Protein AF-A0A525CRT1-F1 (afdb_monomer)

Secondary structure (DSSP, 8-state):
-------GGGS----EE-TTT-----HHHHH-TT--EE--TTPPPEES-GGG-----HHHHT-TT--EEBTTB-GGGS----S-PPPHHHHHHHHHH--------S-PPPHHHHHHHHHHHHTS--TTS-----------HHHHHHHHHHHHHHHHHHHH--

Mean predicted aligned error: 7.38 Å

Nearest PDB structures (foldseek):
  8a8o-assembly1_C  TM=8.201E-01  e=1.289E-02  Methanothermococcus thermolithotrophicus DSM 2095
  1hfe-assembly1_L  TM=8.189E-01  e=4.684E-02  Nitratidesulfovibrio vulgaris str. Hildenborough
  8bj8-assembly1_A  TM=8.089E-01  e=4.996E-02  Desulfovibrio desulfuricans
  6cfw-assembly1_N  TM=5.078E-01  e=4.684E-02  Pyrococcus furiosus COM1

Structure (mmCIF, N/CA/C/O backbone):
data_AF-A0A525CRT1-F1
#
_entry.id   AF-A0A525CRT1-F1
#
loop_
_atom_site.group_PDB
_atom_site.id
_atom_site.type_symbol
_atom_site.label_atom_id
_atom_site.label_alt_id
_atom_site.label_comp_id
_atom_site.label_asym_id
_atom_site.label_entity_id
_atom_site.label_seq_id
_atom_site.pdbx_PDB_ins_code
_atom_site.Cartn_x
_atom_site.Cartn_y
_atom_site.Cartn_z
_atom_site.occupancy
_atom_site.B_iso_or_equiv
_atom_site.auth_seq_id
_atom_site.auth_comp_id
_a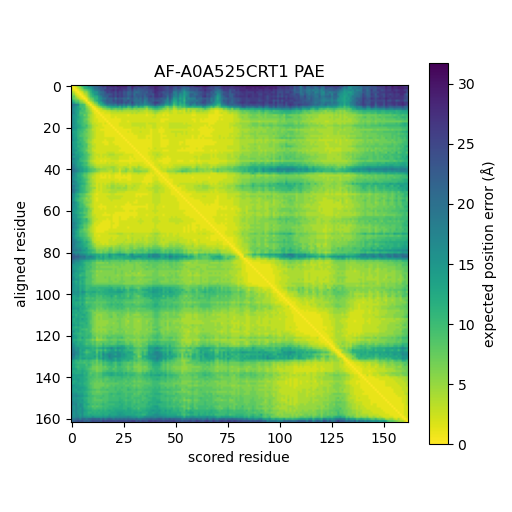tom_site.auth_asym_id
_atom_site.auth_atom_id
_atom_site.pdbx_PDB_model_num
ATOM 1 N N . MET A 1 1 ? -21.789 -4.620 6.097 1.00 31.94 1 MET A N 1
ATOM 2 C CA . MET A 1 1 ? -21.829 -5.289 4.778 1.00 31.94 1 MET A CA 1
ATOM 3 C C . MET A 1 1 ? -20.713 -6.314 4.751 1.00 31.94 1 MET A C 1
ATOM 5 O O . MET A 1 1 ? -19.582 -5.945 5.034 1.00 31.94 1 MET A O 1
ATOM 9 N N . SER A 1 2 ? -21.026 -7.584 4.501 1.00 24.88 2 SER A N 1
ATOM 10 C CA . SER A 1 2 ? -20.022 -8.642 4.350 1.00 24.88 2 SER A CA 1
ATOM 11 C C . SER A 1 2 ? -19.444 -8.526 2.945 1.00 24.88 2 SER A C 1
ATOM 13 O O . SER A 1 2 ? -20.141 -8.808 1.974 1.00 24.88 2 SER A O 1
ATOM 15 N N . VAL A 1 3 ? -18.213 -8.044 2.822 1.00 34.41 3 VAL A N 1
ATOM 16 C CA . VAL A 1 3 ? -17.480 -8.139 1.559 1.00 34.41 3 VAL A CA 1
ATOM 17 C C . VAL A 1 3 ? -16.819 -9.511 1.566 1.00 34.41 3 VAL A C 1
ATOM 19 O O . VAL A 1 3 ? -15.930 -9.766 2.376 1.00 34.41 3 VAL A O 1
ATOM 22 N N . GLU A 1 4 ? -17.305 -10.425 0.729 1.00 30.55 4 GLU A N 1
ATOM 23 C CA . GLU A 1 4 ? -16.620 -11.694 0.489 1.00 30.55 4 GLU A CA 1
ATOM 24 C C . GLU A 1 4 ? -15.308 -11.392 -0.240 1.00 30.55 4 GLU A C 1
ATOM 26 O O . GLU A 1 4 ? -15.308 -10.952 -1.389 1.00 30.55 4 GLU A O 1
ATOM 31 N N . VAL A 1 5 ? -14.183 -11.577 0.452 1.00 41.88 5 VAL A N 1
ATOM 32 C CA . VAL A 1 5 ? -12.851 -11.411 -0.134 1.00 41.88 5 VAL A CA 1
ATOM 33 C C . VAL A 1 5 ? -12.439 -12.761 -0.727 1.00 41.88 5 VAL A C 1
ATOM 35 O O . VAL A 1 5 ? -12.254 -13.716 0.035 1.00 41.88 5 VAL A O 1
ATOM 38 N N . PRO A 1 6 ? -12.315 -12.891 -2.060 1.00 37.34 6 PRO A N 1
ATOM 39 C CA . PRO A 1 6 ? -11.882 -14.140 -2.672 1.00 37.34 6 PRO A CA 1
ATOM 40 C C . PRO A 1 6 ? -10.469 -14.511 -2.190 1.00 37.34 6 PRO A C 1
ATOM 42 O O . PRO A 1 6 ? -9.658 -13.621 -1.913 1.00 37.34 6 PRO A O 1
ATOM 45 N N . PRO A 1 7 ? -10.139 -15.812 -2.085 1.00 44.59 7 PRO A N 1
ATOM 46 C CA . PRO A 1 7 ? -8.821 -16.244 -1.648 1.00 44.59 7 PRO A CA 1
ATOM 47 C C . PRO A 1 7 ? -7.750 -15.666 -2.579 1.00 44.59 7 PRO A C 1
ATOM 49 O O . PRO A 1 7 ? -7.693 -15.965 -3.772 1.00 44.59 7 PRO A O 1
ATOM 52 N N . ILE A 1 8 ? -6.882 -14.835 -1.997 1.00 52.53 8 ILE A N 1
ATOM 53 C CA . ILE A 1 8 ? -5.776 -14.111 -2.647 1.00 52.53 8 ILE A CA 1
ATOM 54 C C . ILE A 1 8 ? -4.878 -15.065 -3.472 1.00 52.53 8 ILE A C 1
ATOM 56 O O . ILE A 1 8 ? -4.235 -14.631 -4.423 1.00 52.53 8 ILE A O 1
ATOM 60 N N . SER A 1 9 ? -4.876 -16.368 -3.168 1.00 52.28 9 SER A N 1
ATOM 61 C CA . SER A 1 9 ? -3.984 -17.385 -3.735 1.00 52.28 9 SER A CA 1
ATOM 62 C C . SER A 1 9 ? -4.333 -17.936 -5.127 1.00 52.28 9 SER A C 1
ATOM 64 O O . SER A 1 9 ? -3.592 -18.792 -5.597 1.00 52.28 9 SER A O 1
ATOM 66 N N . GLN A 1 10 ? -5.411 -17.504 -5.799 1.00 55.19 10 GLN A N 1
ATOM 67 C CA . GLN A 1 10 ? -5.817 -18.102 -7.095 1.00 55.19 10 GLN A CA 1
ATOM 68 C C . GLN A 1 10 ? -5.935 -17.129 -8.280 1.00 55.19 10 GLN A C 1
ATOM 70 O O . GLN A 1 10 ? -6.194 -17.564 -9.399 1.00 55.19 10 GLN A O 1
ATOM 75 N N . ALA A 1 11 ? -5.752 -15.823 -8.076 1.00 68.62 11 ALA A N 1
ATOM 76 C CA . ALA A 1 11 ? -5.855 -14.855 -9.170 1.00 68.62 11 ALA A CA 1
ATOM 77 C C . ALA A 1 11 ? -4.493 -14.605 -9.841 1.00 68.62 11 ALA A C 1
ATOM 79 O O . ALA A 1 11 ? -3.490 -14.398 -9.151 1.00 68.62 11 ALA A O 1
ATOM 80 N N . ALA A 1 12 ? -4.484 -14.568 -11.178 1.00 83.50 12 ALA A N 1
ATOM 81 C CA . ALA A 1 12 ? -3.305 -14.258 -11.987 1.00 83.50 12 ALA A CA 1
ATOM 82 C C . ALA A 1 12 ? -2.639 -12.941 -11.547 1.00 83.50 12 ALA A C 1
ATOM 84 O O . ALA A 1 12 ? -3.319 -11.974 -11.183 1.00 83.50 12 ALA A O 1
ATOM 85 N N . VAL A 1 13 ? -1.304 -12.893 -11.616 1.00 89.62 13 VAL A N 1
ATOM 86 C CA . VAL A 1 13 ? -0.497 -11.751 -11.141 1.00 89.62 13 VAL A CA 1
ATOM 87 C C . VAL A 1 13 ? -0.662 -10.504 -12.025 1.00 89.62 13 VAL A C 1
ATOM 89 O O . VAL A 1 13 ? -0.340 -9.405 -11.582 1.00 89.62 13 VAL A O 1
ATOM 92 N N . GLN A 1 14 ? -1.221 -10.637 -13.236 1.00 92.88 14 GLN A N 1
ATOM 93 C CA . GLN A 1 14 ? -1.508 -9.519 -14.156 1.00 92.88 14 GLN A CA 1
ATOM 94 C C . GLN A 1 14 ? -0.276 -8.636 -14.409 1.00 92.88 14 GLN A C 1
ATOM 96 O O . GLN A 1 14 ? -0.340 -7.415 -14.307 1.00 92.88 14 GLN A O 1
ATOM 101 N N . PHE A 1 15 ? 0.865 -9.268 -14.682 1.00 95.88 15 PHE A N 1
ATOM 102 C CA . PHE A 1 15 ? 2.122 -8.582 -14.964 1.00 95.88 15 PHE A CA 1
ATOM 103 C C . PHE A 1 15 ? 2.191 -8.171 -16.437 1.00 95.88 15 PHE A C 1
ATOM 105 O O . PHE A 1 15 ? 2.134 -9.027 -17.321 1.00 95.88 15 PHE A O 1
ATOM 112 N N . SER A 1 16 ? 2.352 -6.878 -16.707 1.00 96.56 16 SER A N 1
ATOM 113 C CA . SER A 1 16 ? 2.504 -6.351 -18.066 1.00 96.56 16 SER A CA 1
ATOM 114 C C . SER A 1 16 ? 3.496 -5.197 -18.119 1.00 96.56 16 SER A C 1
ATOM 116 O O . SER A 1 16 ? 3.594 -4.411 -17.180 1.00 96.56 16 SER A O 1
ATOM 118 N N . VAL A 1 17 ? 4.200 -5.075 -19.244 1.00 97.50 17 VAL A N 1
ATOM 119 C CA . VAL A 1 17 ? 5.207 -4.035 -19.478 1.00 97.50 17 VAL A CA 1
ATOM 120 C C . VAL A 1 17 ? 4.839 -3.252 -20.731 1.00 97.50 17 VAL A C 1
ATOM 122 O O . VAL A 1 17 ? 4.661 -3.838 -21.799 1.00 97.50 17 VAL A O 1
ATOM 125 N N . ASP A 1 18 ? 4.763 -1.933 -20.602 1.00 97.31 18 ASP A N 1
ATOM 126 C CA . ASP A 1 18 ? 4.656 -1.010 -21.723 1.00 97.31 18 ASP A CA 1
ATOM 127 C C . ASP A 1 18 ? 6.007 -0.916 -22.449 1.00 97.31 18 ASP A C 1
ATOM 129 O O . ASP A 1 18 ? 7.000 -0.408 -21.921 1.00 97.31 18 ASP A O 1
ATOM 133 N N . GLN A 1 19 ? 6.041 -1.441 -23.673 1.00 96.44 19 GLN A N 1
ATOM 134 C CA . GLN A 1 19 ? 7.250 -1.524 -24.489 1.00 96.44 19 GLN A CA 1
ATOM 135 C C . GLN A 1 19 ? 7.669 -0.179 -25.092 1.00 96.44 19 GLN A C 1
ATOM 137 O O . GLN A 1 19 ? 8.818 -0.050 -25.511 1.00 96.44 19 GLN A O 1
ATOM 142 N N . GLU A 1 20 ? 6.779 0.816 -25.130 1.00 97.06 20 GLU A N 1
ATOM 143 C CA . GLU A 1 20 ? 7.095 2.147 -25.656 1.00 97.06 20 GLU A CA 1
ATOM 144 C C . GLU A 1 20 ? 7.876 2.979 -24.636 1.00 97.06 20 GLU A C 1
ATOM 146 O O . GLU A 1 20 ? 8.759 3.756 -24.999 1.00 97.06 20 GLU A O 1
ATOM 151 N N . THR A 1 21 ? 7.573 2.798 -23.349 1.00 96.94 21 THR A N 1
ATOM 152 C CA . THR A 1 21 ? 8.174 3.576 -22.258 1.00 96.94 21 THR A CA 1
ATOM 153 C C . THR A 1 21 ? 9.275 2.820 -21.513 1.00 96.94 21 THR A C 1
ATOM 155 O O . THR A 1 21 ? 10.112 3.440 -20.852 1.00 96.94 21 THR A O 1
ATOM 158 N N . CYS A 1 22 ? 9.318 1.487 -21.611 1.00 97.31 22 CYS A N 1
ATOM 159 C CA . CYS A 1 22 ? 10.316 0.684 -20.916 1.00 97.31 22 CYS A CA 1
ATOM 160 C C . CYS A 1 22 ? 11.706 0.818 -21.557 1.00 97.31 22 CYS A C 1
ATOM 162 O O . CYS A 1 22 ? 11.955 0.382 -22.678 1.00 97.31 22 CYS A O 1
ATOM 164 N N . VAL A 1 23 ? 12.661 1.319 -20.772 1.00 97.12 23 VAL A N 1
ATOM 165 C CA . VAL A 1 23 ? 14.073 1.478 -21.171 1.00 97.12 23 VAL A CA 1
ATOM 166 C C . VAL A 1 23 ? 14.942 0.247 -20.882 1.00 97.12 23 VAL A C 1
ATOM 168 O O . VAL A 1 23 ? 16.166 0.340 -20.890 1.00 97.12 23 VAL A O 1
ATOM 171 N N . LYS A 1 24 ? 14.325 -0.903 -20.570 1.00 97.19 24 LYS A N 1
ATOM 172 C CA . LYS A 1 24 ? 14.998 -2.199 -20.344 1.00 97.19 24 LYS A CA 1
ATOM 173 C C . LYS A 1 24 ? 16.121 -2.163 -19.293 1.00 97.19 24 LYS A C 1
ATOM 175 O O . LYS A 1 24 ? 17.079 -2.923 -19.361 1.00 97.19 24 LYS A O 1
ATOM 180 N N . CYS A 1 25 ? 15.991 -1.331 -18.260 1.00 96.62 25 CYS A N 1
ATOM 181 C CA . CYS A 1 25 ? 17.044 -1.135 -17.254 1.00 96.62 25 CYS A CA 1
ATOM 182 C C . CYS A 1 25 ? 17.284 -2.325 -16.297 1.00 96.62 25 CYS A C 1
ATOM 184 O O . CYS A 1 25 ? 18.265 -2.317 -15.549 1.00 96.62 25 CYS A O 1
ATOM 186 N N . GLY A 1 26 ? 16.385 -3.316 -16.247 1.00 96.12 26 GLY A N 1
ATOM 187 C CA . GLY A 1 26 ? 16.527 -4.487 -15.371 1.00 96.12 26 GLY A CA 1
ATOM 188 C C . GLY A 1 26 ? 16.308 -4.234 -13.879 1.00 96.12 26 GLY A C 1
ATOM 189 O O . GLY A 1 26 ? 16.531 -5.137 -13.078 1.00 96.12 26 GLY A O 1
ATOM 190 N N . MET A 1 27 ? 15.871 -3.037 -13.468 1.00 97.25 27 MET A N 1
ATOM 191 C CA . MET A 1 27 ? 15.668 -2.723 -12.045 1.00 97.25 27 MET A CA 1
ATOM 192 C C . MET A 1 27 ? 14.586 -3.599 -11.404 1.00 97.25 27 MET A C 1
ATOM 194 O O . MET A 1 27 ? 14.789 -4.095 -10.303 1.00 97.25 27 MET A O 1
ATOM 198 N N . CYS A 1 28 ? 13.485 -3.869 -12.112 1.00 97.38 28 CYS A N 1
ATOM 199 C CA . CYS A 1 28 ? 12.425 -4.755 -11.622 1.00 97.38 28 CYS A CA 1
ATOM 200 C C . CYS A 1 28 ? 12.907 -6.200 -11.407 1.00 97.38 28 CYS A C 1
ATOM 202 O O . CYS A 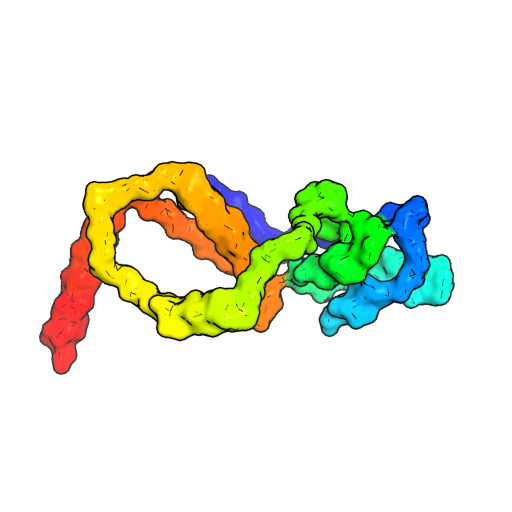1 28 ? 12.514 -6.828 -10.427 1.00 97.38 28 CYS A O 1
ATOM 204 N N . ALA A 1 29 ? 13.783 -6.706 -12.282 1.00 96.75 29 ALA A N 1
ATOM 205 C CA . ALA A 1 29 ? 14.398 -8.022 -12.143 1.00 96.75 29 ALA A CA 1
ATOM 206 C C . ALA A 1 29 ? 15.323 -8.086 -10.923 1.00 96.75 29 ALA A C 1
ATOM 208 O O . ALA A 1 29 ? 15.216 -8.998 -10.108 1.00 96.75 29 ALA A O 1
ATOM 209 N N . LYS A 1 30 ? 16.183 -7.072 -10.763 1.00 96.50 30 LYS A N 1
ATOM 210 C CA . LYS A 1 30 ? 17.136 -6.970 -9.648 1.00 96.50 30 LYS A CA 1
ATOM 211 C C . LYS A 1 30 ? 16.464 -6.793 -8.287 1.00 96.50 30 LYS A C 1
ATOM 213 O O . LYS A 1 30 ? 16.975 -7.311 -7.303 1.00 96.50 30 LYS A O 1
ATOM 218 N N . ASP A 1 31 ? 15.356 -6.057 -8.229 1.00 96.56 31 ASP A N 1
ATOM 219 C CA . ASP A 1 31 ? 14.657 -5.768 -6.972 1.00 96.56 31 ASP A CA 1
ATOM 220 C C . ASP A 1 31 ? 13.730 -6.907 -6.524 1.00 96.56 31 ASP A C 1
ATOM 222 O O . ASP A 1 31 ? 13.271 -6.925 -5.386 1.00 96.56 31 ASP A O 1
ATOM 226 N N . CYS A 1 32 ? 13.448 -7.878 -7.400 1.00 95.25 32 CYS A N 1
ATOM 227 C CA . CYS A 1 32 ? 12.587 -9.004 -7.073 1.00 95.25 32 CYS A CA 1
ATOM 228 C C . CYS A 1 32 ? 13.251 -9.916 -6.022 1.00 95.25 32 CYS A C 1
ATOM 230 O O . CYS A 1 32 ? 14.191 -10.640 -6.361 1.00 95.25 32 CYS A O 1
ATOM 232 N N . PRO A 1 33 ? 12.738 -9.994 -4.777 1.00 92.19 33 PRO A N 1
ATOM 233 C CA . PRO A 1 33 ? 13.387 -10.782 -3.726 1.00 92.19 33 PRO A CA 1
ATOM 234 C C . PRO A 1 33 ? 13.333 -12.296 -3.981 1.00 92.19 33 PRO A C 1
ATOM 236 O O . PRO A 1 33 ? 14.127 -13.043 -3.418 1.00 92.19 33 PRO A O 1
ATOM 239 N N . PHE A 1 34 ? 12.408 -12.746 -4.834 1.00 92.94 34 PHE A N 1
ATOM 240 C CA . PHE A 1 34 ? 12.261 -14.147 -5.23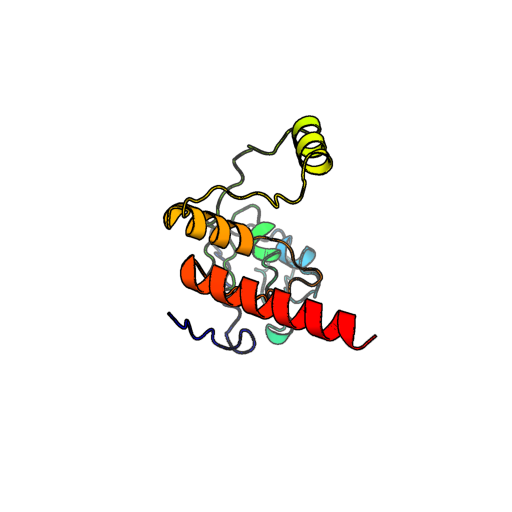9 1.00 92.94 34 PHE A CA 1
ATOM 241 C C . PHE A 1 34 ? 12.905 -14.447 -6.602 1.00 92.94 34 PHE A C 1
ATOM 243 O O . PHE A 1 34 ? 12.885 -15.595 -7.033 1.00 92.94 34 PHE A O 1
ATOM 250 N N . GLY A 1 35 ? 13.465 -13.443 -7.291 1.00 95.00 35 GLY A N 1
ATOM 251 C CA . GLY A 1 35 ? 14.149 -13.635 -8.574 1.00 95.00 35 GLY A CA 1
ATOM 252 C C . GLY A 1 35 ? 13.260 -14.160 -9.709 1.00 95.00 35 GLY A C 1
ATOM 253 O O . GLY A 1 35 ? 13.759 -14.805 -10.625 1.00 95.00 35 GLY A O 1
ATOM 254 N N . ILE A 1 36 ? 11.947 -13.910 -9.659 1.00 95.62 36 ILE A N 1
ATOM 255 C CA . ILE A 1 36 ? 10.969 -14.469 -10.615 1.00 95.62 36 ILE A CA 1
ATOM 256 C C . ILE A 1 36 ? 10.772 -13.615 -11.873 1.00 95.62 36 ILE A C 1
ATOM 258 O O . ILE A 1 36 ? 9.927 -13.925 -12.707 1.00 95.62 36 ILE A O 1
ATOM 262 N N . ILE A 1 37 ? 11.493 -12.500 -11.987 1.00 96.88 37 ILE A N 1
ATOM 263 C CA . ILE A 1 37 ? 11.459 -11.633 -13.163 1.00 96.88 37 ILE A CA 1
ATOM 264 C C . ILE A 1 37 ? 12.750 -11.878 -13.940 1.00 96.88 37 ILE A C 1
ATOM 266 O O . ILE A 1 37 ? 13.832 -11.507 -13.487 1.00 96.88 37 ILE A O 1
ATOM 270 N N . ALA A 1 38 ? 12.622 -12.506 -15.105 1.00 95.19 38 ALA A N 1
ATOM 271 C CA . ALA A 1 38 ? 13.719 -12.767 -16.022 1.00 95.19 38 ALA A CA 1
ATOM 272 C C . ALA A 1 38 ? 13.849 -11.624 -17.034 1.00 95.19 38 ALA A C 1
ATOM 274 O O . ALA A 1 38 ? 12.850 -11.136 -17.573 1.00 95.19 38 ALA A O 1
ATOM 275 N N . GLN A 1 39 ? 15.084 -11.210 -17.305 1.00 95.06 39 GLN A N 1
ATOM 276 C CA . GLN A 1 39 ? 15.396 -10.249 -18.354 1.00 95.06 39 GLN A CA 1
ATOM 277 C C . GLN A 1 39 ? 16.799 -10.530 -18.900 1.00 95.06 39 GLN A C 1
ATOM 279 O O . GLN A 1 39 ? 17.781 -10.428 -18.166 1.00 95.06 39 GLN A O 1
ATOM 284 N N . GLU A 1 40 ? 16.867 -10.877 -20.180 1.00 91.19 40 GLU A N 1
ATOM 285 C CA . GLU A 1 40 ? 18.115 -11.025 -20.925 1.00 91.19 40 GLU A CA 1
ATOM 286 C C . GLU A 1 40 ? 18.603 -9.653 -21.419 1.00 91.19 40 GLU A C 1
ATOM 288 O O . GLU A 1 40 ? 17.894 -8.642 -21.334 1.00 91.19 40 GLU A O 1
ATOM 293 N N . GLU A 1 41 ? 19.821 -9.607 -21.958 1.00 87.38 41 GLU A N 1
ATOM 294 C CA . GLU A 1 41 ? 20.362 -8.392 -22.571 1.00 87.38 41 GLU A CA 1
ATOM 295 C C . GLU A 1 41 ? 19.427 -7.887 -23.688 1.00 87.38 41 GLU A C 1
ATOM 297 O O . GLU A 1 41 ? 18.965 -8.651 -24.535 1.00 87.38 41 GLU A O 1
ATOM 302 N N . ASP A 1 42 ? 19.078 -6.598 -23.638 1.00 87.69 42 ASP A N 1
ATOM 303 C CA . ASP A 1 42 ? 18.133 -5.935 -24.546 1.00 87.69 42 ASP A CA 1
ATOM 304 C C . ASP A 1 42 ? 16.723 -6.561 -24.665 1.00 87.69 42 ASP A C 1
ATOM 306 O O . ASP A 1 42 ? 15.951 -6.183 -25.559 1.00 87.69 42 ASP A O 1
ATOM 310 N N . SER A 1 43 ? 16.307 -7.429 -23.736 1.00 94.69 43 SER A N 1
ATOM 311 C CA . SER A 1 43 ? 14.937 -7.960 -23.678 1.00 94.69 43 SER A CA 1
ATOM 312 C C . SER A 1 43 ? 14.032 -7.157 -22.736 1.00 94.69 43 SER A C 1
ATOM 314 O O . SER A 1 43 ? 14.492 -6.433 -21.852 1.00 94.69 43 SER A O 1
ATOM 316 N N . PHE A 1 44 ? 12.713 -7.286 -22.909 1.00 97.19 44 PHE A N 1
ATOM 317 C CA . PHE A 1 44 ? 11.751 -6.822 -21.904 1.00 97.19 44 PHE A CA 1
ATOM 318 C C . PHE A 1 44 ? 11.669 -7.825 -20.742 1.00 97.19 44 PHE A C 1
ATOM 320 O O . PHE A 1 44 ? 11.879 -9.022 -20.968 1.00 97.19 44 PHE A O 1
ATOM 327 N N . PRO A 1 45 ? 11.384 -7.365 -19.510 1.00 97.19 45 PRO A N 1
ATOM 328 C CA . PRO A 1 45 ? 11.249 -8.250 -18.363 1.00 97.19 45 PRO A CA 1
ATOM 329 C C . PRO A 1 45 ? 9.982 -9.104 -18.471 1.00 97.19 45 PRO A C 1
ATOM 331 O O . PRO A 1 45 ? 8.924 -8.626 -18.882 1.00 97.19 45 PRO A O 1
ATOM 334 N N . THR A 1 46 ? 10.090 -10.370 -18.077 1.00 96.31 46 THR A N 1
ATOM 335 C CA . THR A 1 46 ? 8.999 -11.358 -18.097 1.00 96.31 46 THR A CA 1
ATOM 336 C C . THR A 1 46 ? 8.973 -12.147 -16.792 1.00 96.31 46 THR A C 1
ATOM 338 O O . THR A 1 46 ? 9.993 -12.253 -16.113 1.00 96.31 46 THR A O 1
ATOM 341 N N . LEU A 1 47 ? 7.813 -12.690 -16.412 1.00 94.75 47 LEU A N 1
ATOM 342 C CA . LEU A 1 47 ? 7.723 -13.591 -15.261 1.00 94.75 47 LEU A CA 1
ATOM 343 C C . LEU A 1 47 ? 8.161 -15.003 -15.655 1.00 94.75 47 LEU A C 1
ATOM 345 O O . LEU A 1 47 ? 7.659 -15.550 -16.635 1.00 94.75 47 LEU A O 1
ATOM 349 N N . SER A 1 48 ? 9.061 -15.596 -14.871 1.00 93.50 48 SER A N 1
ATOM 350 C CA . SER A 1 48 ? 9.494 -16.987 -15.036 1.00 93.50 48 SER A CA 1
ATOM 351 C C . SER A 1 48 ? 8.572 -17.981 -14.324 1.00 93.50 48 SER A C 1
ATOM 353 O O . SER A 1 48 ? 8.299 -19.049 -14.864 1.00 93.50 48 SER A O 1
ATOM 355 N N . ASP A 1 49 ? 8.066 -17.622 -13.141 1.00 89.88 49 ASP A N 1
ATOM 356 C CA . ASP A 1 49 ? 7.072 -18.395 -12.388 1.00 89.88 49 ASP A CA 1
ATOM 357 C C . ASP A 1 49 ? 6.188 -17.458 -11.554 1.00 89.88 49 ASP A C 1
ATOM 359 O O . ASP A 1 49 ? 6.619 -16.871 -10.558 1.00 89.88 49 ASP A O 1
ATOM 363 N N . GLU A 1 50 ? 4.928 -17.307 -11.961 1.00 90.50 50 GLU A N 1
ATOM 364 C CA . GLU A 1 50 ? 3.979 -16.445 -11.255 1.00 90.50 50 GLU A CA 1
ATOM 365 C C . GLU A 1 50 ? 3.560 -16.994 -9.883 1.00 90.50 50 GLU A C 1
ATOM 367 O O . GLU A 1 50 ? 3.198 -16.206 -9.008 1.00 90.50 50 GLU A O 1
ATOM 372 N N . ASN A 1 51 ? 3.670 -18.308 -9.646 1.00 88.38 51 ASN A N 1
ATOM 373 C CA . ASN A 1 51 ? 3.277 -18.929 -8.373 1.00 88.38 51 ASN A CA 1
ATOM 374 C C . ASN A 1 51 ? 4.214 -18.547 -7.226 1.00 88.38 51 ASN A C 1
ATOM 376 O O . ASN A 1 51 ? 3.839 -18.592 -6.056 1.00 88.38 51 ASN A O 1
ATOM 380 N N . MET A 1 52 ? 5.435 -18.144 -7.568 1.00 89.44 52 MET A N 1
ATOM 381 C CA . MET A 1 52 ? 6.450 -17.690 -6.625 1.00 89.44 52 MET A CA 1
ATOM 382 C C . MET A 1 52 ? 6.326 -16.186 -6.317 1.00 89.44 52 MET A C 1
ATOM 384 O O . MET A 1 52 ? 7.094 -15.637 -5.525 1.00 89.44 52 MET A O 1
ATOM 388 N N . CYS A 1 53 ? 5.352 -15.491 -6.918 1.00 90.00 53 CYS A N 1
ATOM 389 C CA . CYS A 1 53 ? 5.110 -14.078 -6.665 1.00 90.00 53 CYS A CA 1
ATOM 390 C C . CYS A 1 53 ? 4.427 -13.863 -5.310 1.00 90.00 53 CYS A C 1
ATOM 392 O O . CYS A 1 53 ? 3.251 -14.171 -5.129 1.00 90.00 53 CYS A O 1
ATOM 394 N N . ILE A 1 54 ? 5.121 -13.200 -4.383 1.00 88.06 54 ILE A N 1
ATOM 395 C CA . ILE A 1 54 ? 4.545 -12.778 -3.094 1.00 88.06 54 ILE A CA 1
ATOM 396 C C . ILE A 1 54 ? 3.746 -11.471 -3.168 1.00 88.06 54 ILE A C 1
ATOM 398 O O . ILE A 1 54 ? 3.429 -10.884 -2.140 1.00 88.06 54 ILE A O 1
ATOM 402 N N . ARG A 1 55 ? 3.449 -10.979 -4.378 1.00 88.75 55 ARG A N 1
ATOM 403 C CA . ARG A 1 55 ? 2.589 -9.805 -4.597 1.00 88.75 55 ARG A CA 1
ATOM 404 C C . ARG A 1 55 ? 3.082 -8.510 -3.930 1.00 88.75 55 ARG A C 1
ATOM 406 O O . ARG A 1 55 ? 2.293 -7.628 -3.612 1.00 88.75 55 ARG A O 1
ATOM 413 N N . CYS A 1 56 ? 4.399 -8.361 -3.769 1.00 88.88 56 CYS A N 1
ATOM 414 C CA . CYS A 1 56 ? 4.993 -7.243 -3.031 1.00 88.88 56 CYS A CA 1
ATOM 415 C C . CYS A 1 56 ? 5.022 -5.897 -3.771 1.00 88.88 56 CYS A C 1
ATOM 417 O O . CYS A 1 56 ? 5.307 -4.884 -3.141 1.00 88.88 56 CYS A O 1
ATOM 419 N N . GLN A 1 57 ? 4.779 -5.888 -5.088 1.00 91.19 57 GLN A N 1
ATOM 420 C CA . GLN A 1 57 ? 4.782 -4.696 -5.957 1.00 91.19 57 GLN A CA 1
ATOM 421 C C . GLN A 1 57 ? 6.117 -3.926 -6.028 1.00 91.19 57 GLN A C 1
ATOM 423 O O . GLN A 1 57 ? 6.179 -2.837 -6.584 1.00 91.19 57 GLN A O 1
ATOM 428 N N . HIS A 1 58 ? 7.218 -4.510 -5.561 1.00 92.56 58 HIS A N 1
ATOM 429 C CA . HIS A 1 58 ? 8.568 -3.951 -5.706 1.00 92.56 58 HIS A CA 1
ATOM 430 C C . HIS A 1 58 ? 8.931 -3.632 -7.165 1.00 92.56 58 HIS A C 1
ATOM 432 O O . HIS A 1 58 ? 9.419 -2.553 -7.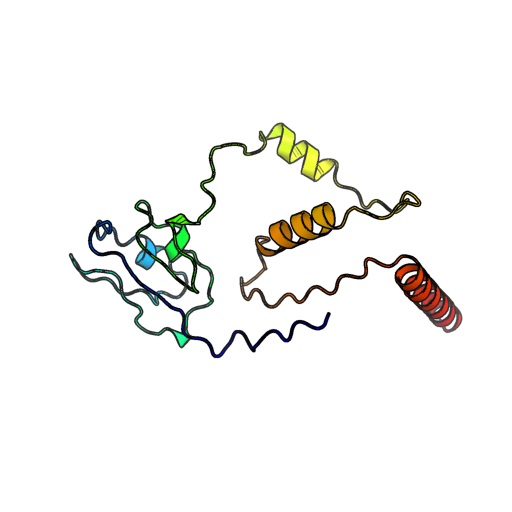489 1.00 92.56 58 HIS A O 1
ATOM 438 N N . CYS A 1 59 ? 8.610 -4.551 -8.080 1.00 95.12 59 CYS A N 1
ATOM 439 C CA . CYS A 1 59 ? 8.839 -4.368 -9.512 1.00 95.12 59 CYS A CA 1
ATOM 440 C C . CYS A 1 59 ? 8.102 -3.152 -10.095 1.00 95.12 59 CYS A C 1
ATOM 442 O O . CYS A 1 59 ? 8.621 -2.507 -11.004 1.00 95.12 59 CYS A O 1
ATOM 444 N N . PHE A 1 60 ? 6.922 -2.842 -9.557 1.00 94.88 60 PHE A N 1
ATOM 445 C CA . PHE A 1 60 ? 6.105 -1.693 -9.929 1.00 94.88 60 PHE A CA 1
ATOM 446 C C . PHE A 1 60 ? 6.714 -0.396 -9.388 1.00 94.88 60 PHE A C 1
ATOM 448 O O . PHE A 1 60 ? 6.919 0.550 -10.143 1.00 94.88 60 PHE A O 1
ATOM 455 N N . THR A 1 61 ? 7.081 -0.366 -8.104 1.00 92.25 61 THR A N 1
ATOM 456 C CA . THR A 1 61 ? 7.577 0.849 -7.435 1.00 92.25 61 THR A CA 1
ATOM 457 C C . THR A 1 61 ? 8.995 1.240 -7.845 1.00 92.25 61 THR A C 1
ATOM 459 O O . THR A 1 61 ? 9.319 2.426 -7.863 1.00 92.25 61 THR A O 1
ATOM 462 N N . VAL A 1 62 ? 9.846 0.270 -8.194 1.00 95.31 62 VAL A N 1
ATOM 463 C CA . VAL A 1 62 ? 11.242 0.516 -8.587 1.00 95.31 62 VAL A CA 1
ATOM 464 C C . VAL A 1 62 ? 11.385 0.963 -10.048 1.00 95.31 62 VAL A C 1
ATOM 466 O O . VAL A 1 62 ? 12.467 1.379 -10.459 1.00 95.31 62 VAL A O 1
ATOM 469 N N . CYS A 1 63 ? 10.327 0.856 -10.861 1.00 95.94 63 CYS A N 1
ATOM 470 C CA . CYS A 1 63 ? 10.376 1.191 -12.281 1.00 95.94 63 CYS A CA 1
ATOM 471 C C . CYS A 1 63 ? 10.489 2.717 -12.478 1.00 95.94 63 CYS A C 1
ATOM 473 O O . CYS A 1 63 ? 9.516 3.432 -12.238 1.00 95.94 63 CYS A O 1
ATOM 475 N N . PRO A 1 64 ? 11.626 3.245 -12.973 1.00 94.12 64 PRO A N 1
ATOM 476 C CA . PRO A 1 64 ? 11.834 4.693 -13.056 1.00 94.12 64 PRO A CA 1
ATOM 477 C C . PRO A 1 64 ? 10.958 5.369 -14.119 1.00 94.12 64 PRO A C 1
ATOM 479 O O . PRO A 1 64 ? 10.722 6.571 -14.047 1.00 94.12 64 PRO A O 1
ATOM 482 N N . THR A 1 65 ? 10.496 4.607 -15.112 1.00 95.56 65 THR A N 1
ATOM 483 C CA . THR A 1 65 ? 9.654 5.089 -16.213 1.00 95.56 65 THR A CA 1
ATOM 484 C C . THR A 1 65 ? 8.170 4.812 -15.994 1.00 95.56 65 THR A C 1
ATOM 486 O O . THR A 1 65 ? 7.365 5.214 -16.826 1.00 95.56 65 THR A O 1
ATOM 489 N N . GLY A 1 66 ? 7.796 4.122 -14.907 1.00 95.56 66 GLY A N 1
ATOM 490 C CA . GLY A 1 66 ? 6.406 3.725 -14.668 1.00 95.56 66 GLY A CA 1
ATOM 491 C C . GLY A 1 66 ? 5.836 2.842 -15.784 1.00 95.56 66 GLY A C 1
ATOM 492 O O . GLY A 1 66 ? 4.688 3.005 -16.169 1.00 95.56 66 GLY A O 1
ATOM 493 N N . SER A 1 67 ? 6.640 1.934 -16.341 1.00 97.19 67 SER A N 1
ATOM 494 C CA . SER A 1 67 ? 6.254 1.105 -17.496 1.00 97.19 67 SER A CA 1
ATOM 495 C C . SER A 1 67 ? 5.675 -0.259 -17.124 1.00 97.19 67 SER A C 1
ATOM 497 O O . SER A 1 67 ? 5.373 -1.044 -18.015 1.00 97.19 67 SER A O 1
ATOM 499 N N . LEU A 1 68 ? 5.592 -0.602 -15.839 1.00 96.81 68 LEU A N 1
ATOM 500 C CA . LEU A 1 68 ? 5.236 -1.944 -15.376 1.00 96.81 68 LEU A CA 1
ATOM 501 C C . LEU A 1 68 ? 3.936 -1.898 -14.581 1.00 96.81 68 LEU A C 1
ATOM 503 O O . LEU A 1 68 ? 3.900 -1.264 -13.533 1.00 96.81 68 LEU A O 1
ATOM 507 N N . SER A 1 69 ? 2.920 -2.629 -15.033 1.00 96.56 69 SER A N 1
ATOM 508 C CA . SER A 1 69 ? 1.662 -2.846 -14.309 1.00 96.56 69 SER A CA 1
ATOM 509 C C . SER A 1 69 ? 1.643 -4.247 -13.697 1.00 96.56 69 SER A C 1
ATOM 511 O O . SER A 1 69 ? 2.140 -5.203 -14.300 1.00 96.56 69 SER A O 1
ATOM 513 N N . VAL A 1 70 ? 1.101 -4.381 -12.484 1.00 94.81 70 VAL A N 1
ATOM 514 C CA . VAL A 1 70 ? 1.019 -5.667 -11.773 1.00 94.81 70 VAL A CA 1
ATOM 515 C C . VAL A 1 70 ? -0.153 -5.673 -10.793 1.00 94.81 70 VAL A C 1
ATOM 517 O O . VAL A 1 70 ? -0.442 -4.658 -10.162 1.00 94.81 70 VAL A O 1
ATOM 520 N N . LEU A 1 71 ? -0.819 -6.818 -10.629 1.00 91.06 71 LEU A N 1
ATOM 521 C CA . LEU A 1 71 ? -1.968 -7.005 -9.727 1.00 91.06 71 LEU A CA 1
ATOM 522 C C . LEU A 1 71 ? -3.132 -6.038 -10.003 1.00 91.06 71 LEU A C 1
ATOM 524 O O . LEU A 1 71 ? -3.854 -5.666 -9.083 1.00 91.06 71 LEU A O 1
ATOM 528 N N . GLY A 1 72 ? -3.289 -5.611 -11.257 1.00 91.19 72 GLY A N 1
ATOM 529 C CA . GLY A 1 72 ? -4.291 -4.620 -11.657 1.00 91.19 72 GLY A CA 1
ATOM 530 C C . GLY A 1 72 ? -3.916 -3.165 -11.348 1.00 91.19 72 GLY A C 1
ATOM 531 O O . GLY A 1 72 ? -4.708 -2.276 -11.641 1.00 91.19 72 GLY A O 1
ATOM 532 N N . ASN A 1 73 ? -2.725 -2.899 -10.799 1.00 91.12 73 ASN A N 1
ATOM 533 C CA . ASN A 1 73 ? -2.244 -1.534 -10.581 1.00 91.12 73 ASN A CA 1
ATOM 534 C C . ASN A 1 73 ? -1.629 -0.969 -11.865 1.00 91.12 73 ASN A C 1
ATOM 536 O O . ASN A 1 73 ? -0.699 -1.566 -12.416 1.00 91.12 73 ASN A O 1
ATOM 540 N N . ASP A 1 74 ? -2.115 0.195 -12.297 1.00 93.25 74 ASP A N 1
ATOM 541 C CA . ASP A 1 74 ? -1.542 0.991 -13.387 1.00 93.25 74 ASP A CA 1
ATOM 542 C C . ASP A 1 74 ? -0.624 2.084 -12.799 1.00 93.25 74 ASP A C 1
ATOM 544 O O . ASP A 1 74 ? -1.061 2.840 -11.925 1.00 93.25 74 ASP A O 1
ATOM 548 N N . PRO A 1 75 ? 0.635 2.210 -13.259 1.00 92.38 75 PRO A N 1
ATOM 549 C CA . PRO A 1 75 ? 1.539 3.282 -12.842 1.00 92.38 75 PRO A CA 1
ATOM 550 C C . PRO A 1 75 ? 0.974 4.700 -12.990 1.00 92.38 75 PRO A C 1
ATOM 552 O O . PRO A 1 75 ? 1.383 5.590 -12.247 1.00 92.38 75 PRO A O 1
ATOM 555 N N . LYS A 1 76 ? 0.032 4.929 -13.912 1.00 90.81 76 LYS A N 1
ATOM 556 C CA . LYS A 1 76 ? -0.623 6.232 -14.125 1.00 90.81 76 LYS A CA 1
ATOM 557 C C . LYS A 1 76 ? -1.546 6.632 -12.976 1.00 90.81 76 LYS A C 1
ATOM 559 O O . LYS A 1 76 ? -1.694 7.821 -12.708 1.00 90.81 76 LYS A O 1
ATOM 564 N N . GLU A 1 77 ? -2.109 5.646 -12.286 1.00 90.25 77 GLU A N 1
ATOM 565 C CA . GLU A 1 77 ? -2.974 5.837 -11.118 1.00 90.25 77 GLU A CA 1
ATOM 566 C C . GLU A 1 77 ? -2.168 5.845 -9.805 1.00 90.25 77 GLU A C 1
ATOM 568 O O . GLU A 1 77 ? -2.706 6.085 -8.724 1.00 90.25 77 GLU A O 1
ATOM 573 N N . ALA A 1 78 ? -0.854 5.595 -9.874 1.00 86.75 78 ALA A N 1
ATOM 574 C CA . ALA A 1 78 ? 0.002 5.568 -8.700 1.00 86.75 78 ALA A CA 1
ATOM 575 C C . ALA A 1 78 ? 0.152 6.958 -8.071 1.00 86.75 78 ALA A C 1
ATOM 577 O O . ALA A 1 78 ? 0.422 7.967 -8.730 1.00 86.75 78 ALA A O 1
ATOM 578 N N . THR A 1 79 ? 0.092 7.005 -6.740 1.00 83.06 79 THR A N 1
ATOM 579 C CA . THR A 1 79 ? 0.395 8.235 -6.008 1.00 83.06 79 THR A CA 1
ATOM 580 C C . THR A 1 79 ? 1.891 8.528 -6.080 1.00 83.06 79 THR A C 1
ATOM 582 O O . THR A 1 79 ? 2.713 7.854 -5.460 1.00 83.06 79 THR A O 1
ATOM 585 N N . THR A 1 80 ? 2.260 9.583 -6.806 1.00 81.25 80 THR A N 1
ATOM 586 C CA . THR A 1 80 ? 3.635 10.091 -6.796 1.00 81.25 80 THR A CA 1
ATOM 587 C C . THR A 1 80 ? 3.954 10.704 -5.435 1.00 81.25 80 THR A C 1
ATOM 589 O O . THR A 1 80 ? 3.253 11.605 -4.964 1.00 81.25 80 THR A O 1
ATOM 592 N N . LEU A 1 81 ? 5.060 10.283 -4.822 1.00 81.31 81 LEU A N 1
ATOM 593 C CA . LEU A 1 81 ? 5.577 10.897 -3.600 1.00 81.31 81 LEU A CA 1
ATOM 594 C C . LEU A 1 81 ? 6.167 12.279 -3.925 1.00 81.31 81 LEU A C 1
ATOM 596 O O . LEU A 1 81 ? 7.362 12.424 -4.160 1.00 81.31 81 LEU A O 1
ATOM 600 N N . LYS A 1 82 ? 5.322 13.317 -3.935 1.00 77.06 82 LYS A N 1
ATOM 601 C CA . LYS A 1 82 ? 5.674 14.704 -4.312 1.00 77.06 82 LYS A CA 1
ATOM 602 C C . LYS A 1 82 ? 6.578 15.443 -3.310 1.00 77.06 82 LYS A C 1
ATOM 604 O O . LYS A 1 82 ? 6.715 16.655 -3.406 1.00 77.06 82 LYS A O 1
ATOM 609 N N . GLY A 1 83 ? 7.188 14.729 -2.362 1.00 75.50 83 GLY A N 1
ATOM 610 C CA . GLY A 1 83 ? 7.965 15.319 -1.278 1.00 75.50 83 GLY A CA 1
ATOM 611 C C . GLY A 1 83 ? 7.064 16.075 -0.303 1.00 75.50 83 GLY A C 1
ATOM 612 O O . GLY A 1 83 ? 6.749 17.232 -0.507 1.00 75.50 83 GLY A O 1
ATOM 613 N N . ASN A 1 84 ? 6.641 15.398 0.760 1.00 83.44 84 ASN A N 1
ATOM 614 C CA . ASN A 1 84 ? 6.019 15.970 1.965 1.00 83.44 84 ASN A CA 1
ATOM 615 C C . ASN A 1 84 ? 6.346 15.059 3.161 1.00 83.44 84 ASN A C 1
ATOM 617 O O . ASN A 1 84 ? 5.525 14.811 4.041 1.00 83.44 84 ASN A O 1
ATOM 621 N N . LEU A 1 85 ? 7.545 14.470 3.135 1.00 90.25 85 LEU A N 1
ATOM 622 C CA . LEU A 1 85 ? 8.001 13.592 4.201 1.00 90.25 85 LEU A CA 1
ATOM 623 C C . LEU A 1 85 ? 8.306 14.435 5.445 1.00 90.25 85 LEU A C 1
ATOM 625 O O . LEU A 1 85 ? 8.832 15.544 5.306 1.00 90.25 85 LEU A O 1
ATOM 629 N N . PRO A 1 86 ? 7.997 13.934 6.653 1.00 93.38 86 PRO A N 1
ATOM 630 C CA . PRO A 1 86 ? 8.328 14.646 7.875 1.00 93.38 86 PRO A CA 1
ATOM 631 C C . PRO A 1 86 ? 9.840 14.864 7.964 1.00 93.38 86 PRO A C 1
ATOM 633 O O . PRO A 1 86 ? 10.632 13.994 7.590 1.00 93.38 86 PRO A O 1
ATOM 636 N N . THR A 1 87 ? 10.252 16.007 8.514 1.00 95.75 87 THR A N 1
ATOM 637 C CA . THR A 1 87 ? 11.650 16.204 8.904 1.00 95.75 87 THR A CA 1
ATOM 638 C C . THR A 1 87 ? 12.050 15.154 9.941 1.00 95.75 87 THR A C 1
ATOM 640 O O . THR A 1 87 ? 11.207 14.579 10.637 1.00 95.75 87 THR A O 1
ATOM 643 N N . GLN A 1 88 ? 13.354 14.924 10.100 1.00 97.31 88 GLN A N 1
ATOM 644 C CA . GLN A 1 88 ? 13.863 14.020 11.132 1.00 97.31 88 GLN A CA 1
ATOM 645 C C . GLN A 1 88 ? 13.310 14.372 12.524 1.00 97.31 88 GLN A C 1
ATOM 647 O O . GLN A 1 88 ? 12.904 13.487 13.275 1.00 97.31 88 GLN A O 1
ATOM 652 N N . GLU A 1 89 ? 13.251 15.661 12.854 1.00 97.81 89 GLU A N 1
ATOM 653 C CA . GLU A 1 89 ? 12.723 16.141 14.131 1.00 97.81 89 GLU A CA 1
ATOM 654 C C . GLU A 1 89 ? 11.219 15.871 14.278 1.00 97.81 89 GLU A C 1
ATOM 656 O O . GLU A 1 89 ? 10.780 15.373 15.321 1.00 97.81 89 GLU A O 1
ATOM 661 N N . GLN A 1 90 ? 10.430 16.126 13.229 1.00 97.38 90 GLN A N 1
ATOM 662 C CA . GLN A 1 90 ? 8.995 15.824 13.213 1.00 97.38 90 GLN A CA 1
ATOM 663 C C . GLN A 1 90 ? 8.745 14.323 13.400 1.00 97.38 90 GLN A C 1
ATOM 665 O O . GLN A 1 90 ? 7.908 13.930 14.215 1.00 97.38 90 GLN A O 1
ATOM 670 N N . LEU A 1 91 ? 9.514 13.475 12.709 1.00 96.38 91 LEU A N 1
ATOM 671 C CA . LEU A 1 91 ? 9.407 12.023 12.822 1.00 96.38 91 LEU A CA 1
ATOM 672 C C . LEU A 1 91 ? 9.782 11.527 14.228 1.00 96.38 91 LEU A C 1
ATOM 674 O O . LEU A 1 91 ? 9.054 10.724 14.815 1.00 96.38 91 LEU A O 1
ATOM 678 N N . ILE A 1 92 ? 10.880 12.027 14.804 1.00 97.06 92 ILE A N 1
ATOM 679 C CA . ILE A 1 92 ? 11.299 11.679 16.172 1.00 97.06 92 ILE A CA 1
ATOM 680 C C . ILE A 1 92 ? 10.227 12.092 17.183 1.00 97.06 92 ILE A C 1
ATOM 682 O O . ILE A 1 92 ? 9.914 11.322 18.095 1.00 97.06 92 ILE A O 1
ATOM 686 N N . THR A 1 93 ? 9.652 13.282 17.018 1.00 97.19 93 THR A N 1
ATOM 687 C CA . THR A 1 93 ? 8.589 13.791 17.889 1.00 97.19 93 THR A CA 1
ATOM 688 C C . THR A 1 93 ? 7.355 12.900 17.823 1.00 97.19 93 THR A C 1
ATOM 690 O O . THR A 1 93 ? 6.838 12.507 18.868 1.00 97.19 93 THR A O 1
ATOM 693 N N . LEU A 1 94 ? 6.929 12.497 16.622 1.00 95.94 94 LEU A N 1
ATOM 694 C CA . LEU A 1 94 ? 5.812 11.570 16.436 1.00 95.94 94 LEU A CA 1
ATOM 695 C C . LEU A 1 94 ? 6.065 10.229 17.141 1.00 95.94 94 LEU A C 1
ATOM 697 O O . LEU A 1 94 ? 5.230 9.773 17.923 1.00 95.94 94 LEU A O 1
ATOM 701 N N . ILE A 1 95 ? 7.234 9.617 16.919 1.00 95.50 95 ILE A N 1
ATOM 702 C CA . ILE A 1 95 ? 7.591 8.320 17.517 1.00 95.50 95 ILE A CA 1
ATOM 703 C C . ILE A 1 95 ? 7.617 8.414 19.047 1.00 95.50 95 ILE A C 1
ATOM 705 O O . ILE A 1 95 ? 7.033 7.570 19.731 1.00 95.50 95 ILE A O 1
ATOM 709 N N . LYS A 1 96 ? 8.263 9.449 19.599 1.00 95.25 96 LYS A N 1
ATOM 710 C CA . LYS A 1 96 ? 8.385 9.648 21.052 1.00 95.25 96 LYS A CA 1
ATOM 711 C C . LYS A 1 96 ? 7.087 10.099 21.710 1.00 95.25 96 LYS A C 1
ATOM 713 O O . LYS A 1 96 ? 6.902 9.821 22.896 1.00 95.25 96 LYS A O 1
ATOM 718 N N . GLY A 1 97 ? 6.217 10.794 20.983 1.00 95.38 97 GLY A N 1
ATOM 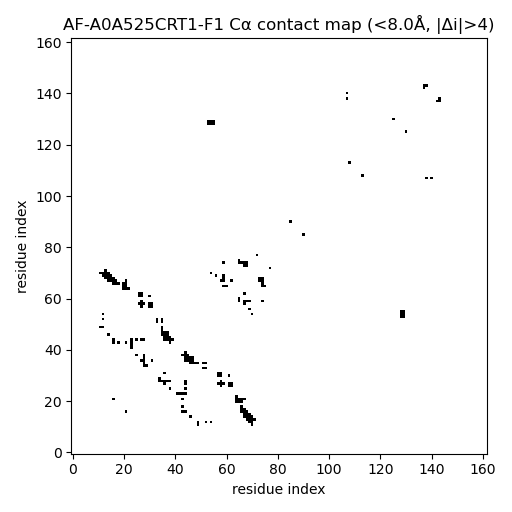719 C CA . GLY A 1 97 ? 4.960 11.359 21.472 1.00 95.38 97 GLY A CA 1
ATOM 720 C C . GLY A 1 97 ? 3.767 10.411 21.372 1.00 95.38 97 GLY A C 1
ATOM 721 O O . GLY A 1 97 ? 2.809 10.572 22.122 1.00 95.38 97 GLY A O 1
ATOM 722 N N . ARG A 1 98 ? 3.821 9.391 20.505 1.00 93.62 98 ARG A N 1
ATOM 723 C CA . ARG A 1 98 ? 2.735 8.417 20.342 1.00 93.62 98 ARG A CA 1
ATOM 724 C C . ARG A 1 98 ? 2.418 7.732 21.676 1.00 93.62 98 ARG A C 1
ATOM 726 O O . ARG A 1 98 ? 3.264 7.061 22.272 1.00 93.62 98 ARG A O 1
ATOM 733 N N . ARG A 1 99 ? 1.191 7.900 22.160 1.00 92.00 99 ARG A N 1
ATOM 734 C CA . ARG A 1 99 ? 0.652 7.241 23.357 1.00 92.00 99 ARG A CA 1
ATOM 735 C C . ARG A 1 99 ? -0.678 6.604 23.000 1.00 92.00 99 ARG A C 1
ATOM 737 O O . ARG A 1 99 ? -1.391 7.100 22.133 1.00 92.00 99 ARG A O 1
ATOM 744 N N . SER A 1 100 ? -1.025 5.523 23.687 1.00 92.62 100 SER A N 1
ATOM 745 C CA . SER A 1 100 ? -2.389 5.008 23.625 1.00 92.62 100 SER A CA 1
ATOM 746 C C . SER A 1 100 ? -3.336 6.042 24.229 1.00 92.62 100 SER A C 1
ATOM 748 O O . SER A 1 100 ? -3.194 6.401 25.401 1.00 92.62 100 SER A O 1
ATOM 750 N N . VAL A 1 101 ? -4.308 6.491 23.443 1.00 88.38 101 VAL A N 1
ATOM 751 C CA . VAL A 1 101 ? -5.454 7.245 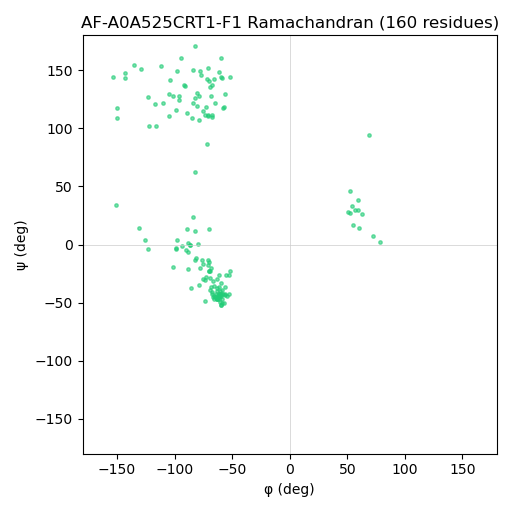23.950 1.00 88.38 101 VAL A CA 1
ATOM 752 C C . VAL A 1 101 ? -6.425 6.234 24.552 1.00 88.38 101 VAL A C 1
ATOM 754 O O . VAL A 1 101 ? -6.735 5.229 23.926 1.00 88.38 101 VAL A O 1
ATOM 757 N N . ARG A 1 102 ? -6.848 6.450 25.800 1.00 89.62 102 ARG A N 1
ATOM 758 C CA . ARG A 1 102 ? -7.828 5.589 26.498 1.00 89.62 102 ARG A CA 1
ATOM 759 C C . ARG A 1 102 ? -9.023 6.366 27.046 1.00 89.62 102 ARG A C 1
ATOM 761 O O . ARG A 1 102 ? -9.859 5.802 27.736 1.00 89.62 102 ARG A O 1
ATOM 768 N N . GLN A 1 103 ? -9.064 7.663 26.763 1.00 90.25 103 GLN A N 1
ATOM 769 C CA . GLN A 1 103 ? -10.143 8.570 27.121 1.00 90.25 103 GLN A CA 1
ATOM 770 C C . GLN A 1 103 ? -10.642 9.171 25.813 1.00 90.25 103 GLN A C 1
ATOM 772 O O . GLN A 1 103 ? -9.962 10.004 25.214 1.00 90.25 103 GLN A O 1
ATOM 777 N N . TYR A 1 104 ? -11.771 8.659 25.333 1.00 90.38 104 TYR A N 1
ATOM 778 C CA . TYR A 1 104 ? -12.369 9.060 24.066 1.00 90.38 104 TYR A CA 1
ATOM 779 C C . TYR A 1 104 ? -13.476 10.078 24.323 1.00 90.38 104 TYR A C 1
ATOM 781 O O . TYR A 1 104 ? -14.122 10.056 25.370 1.00 90.38 104 TYR A O 1
ATOM 789 N N . ARG A 1 105 ? -13.686 10.980 23.367 1.00 91.19 105 ARG A N 1
ATOM 790 C CA . ARG A 1 105 ? -14.846 11.872 23.385 1.00 91.19 105 ARG A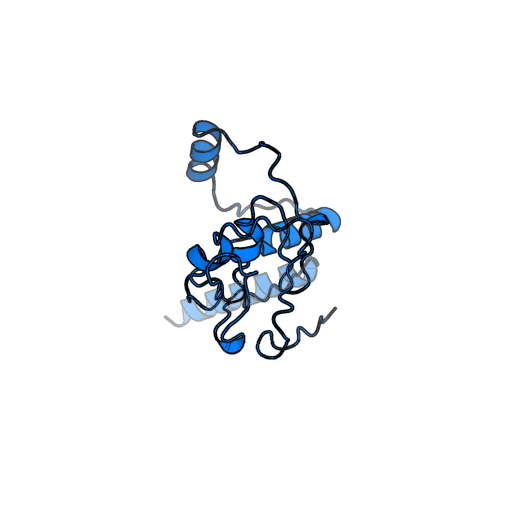 CA 1
ATOM 791 C C . ARG A 1 105 ? -16.107 11.069 23.090 1.00 91.19 105 ARG A C 1
ATOM 793 O O . ARG A 1 105 ? -16.044 10.062 22.387 1.00 91.19 105 ARG A O 1
ATOM 800 N N . ASP A 1 106 ? -17.239 11.534 23.606 1.00 91.19 106 ASP A N 1
ATOM 801 C CA . ASP A 1 106 ? -18.539 10.948 23.287 1.00 91.19 106 ASP A CA 1
ATOM 802 C C . ASP A 1 106 ? -19.077 11.484 21.949 1.00 91.19 106 ASP A C 1
ATOM 804 O O . ASP A 1 106 ? -20.078 12.193 21.888 1.00 91.19 106 ASP A O 1
ATOM 808 N N . GLU A 1 107 ? -18.342 11.203 20.875 1.00 91.19 107 GLU A N 1
ATOM 809 C CA . GLU A 1 107 ? -18.687 11.588 19.509 1.00 91.19 107 GLU A CA 1
ATOM 810 C C . GLU A 1 107 ? -18.274 10.478 18.536 1.00 91.19 107 GLU A C 1
ATOM 812 O O . GLU A 1 107 ? -17.258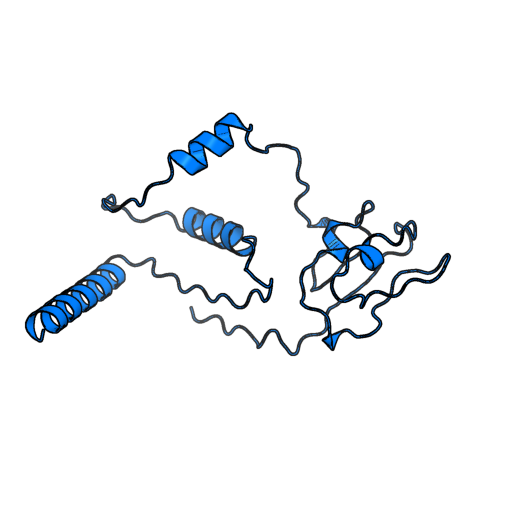 9.809 18.728 1.00 91.19 107 GLU A O 1
ATOM 817 N N . SER A 1 108 ? -19.080 10.258 17.497 1.00 91.12 108 SER A N 1
ATOM 818 C CA . SER A 1 108 ? -18.726 9.334 16.411 1.00 91.12 108 SER A CA 1
ATOM 819 C C . SER A 1 108 ? -17.847 10.042 15.382 1.00 91.12 108 SER A C 1
ATOM 821 O O . SER A 1 108 ? -17.978 11.249 15.176 1.00 91.12 108 SER A O 1
ATOM 823 N N . LEU A 1 109 ? -16.965 9.293 14.718 1.00 92.56 109 LEU A N 1
ATOM 824 C CA . LEU A 1 109 ? -16.172 9.828 13.612 1.00 92.56 109 LEU A CA 1
ATOM 825 C C . LEU A 1 109 ? -17.024 9.932 12.337 1.00 92.56 109 LEU A C 1
ATOM 827 O O . LEU A 1 109 ? -17.872 9.068 12.108 1.00 92.56 109 LEU A O 1
ATOM 831 N N . PRO A 1 110 ? -16.789 10.942 11.480 1.00 95.19 110 PRO A N 1
ATOM 832 C CA . PRO A 1 110 ? -17.351 10.957 10.135 1.00 95.19 110 PRO A CA 1
ATOM 833 C C . PRO A 1 110 ? -16.910 9.723 9.339 1.00 95.19 110 PRO A C 1
ATOM 835 O O . PRO A 1 110 ? -15.752 9.309 9.435 1.00 95.19 110 PRO A O 1
ATOM 838 N N . GLN A 1 111 ? -17.802 9.183 8.503 1.00 93.38 111 GLN A N 1
ATOM 839 C CA . GLN A 1 111 ? -17.504 8.005 7.679 1.00 93.38 111 GLN A CA 1
ATOM 840 C C . GLN A 1 111 ? -16.275 8.223 6.786 1.00 93.38 111 GLN A C 1
ATOM 842 O O . GLN A 1 111 ? -15.388 7.380 6.745 1.00 93.38 111 GLN A O 1
ATOM 847 N N . GLU A 1 112 ? -16.162 9.402 6.171 1.00 96.19 112 GLU A N 1
ATOM 848 C CA . GLU A 1 112 ? -15.015 9.773 5.333 1.00 96.19 112 GLU A CA 1
ATOM 849 C C . GLU A 1 112 ? -13.678 9.659 6.084 1.00 96.19 112 GLU A C 1
ATOM 851 O O . GLU A 1 112 ? -12.675 9.232 5.521 1.00 96.19 112 GLU A O 1
ATOM 856 N N . THR A 1 113 ? -13.652 9.999 7.377 1.00 95.62 113 THR A N 1
ATOM 857 C CA . THR A 1 113 ? -12.443 9.859 8.197 1.00 95.62 113 THR A CA 1
ATOM 858 C C . THR A 1 113 ? -12.083 8.391 8.404 1.00 95.62 113 THR A C 1
ATOM 860 O O . THR A 1 113 ? -10.908 8.039 8.347 1.00 95.62 113 THR A O 1
ATOM 863 N N . ILE A 1 114 ? -13.073 7.526 8.636 1.00 93.62 114 ILE A N 1
ATOM 864 C CA . ILE A 1 114 ? -12.855 6.081 8.770 1.00 93.62 114 ILE A CA 1
ATOM 865 C C . ILE A 1 114 ? -12.304 5.523 7.454 1.00 93.62 114 ILE A C 1
ATOM 867 O O . ILE A 1 114 ? -11.296 4.819 7.474 1.00 93.62 114 ILE A O 1
ATOM 871 N N . ASP A 1 115 ? -12.903 5.893 6.324 1.00 92.75 115 ASP A N 1
ATOM 872 C CA . ASP A 1 115 ? -12.494 5.424 5.000 1.00 92.75 115 ASP A CA 1
ATOM 873 C C . ASP A 1 115 ? -11.052 5.849 4.678 1.00 92.75 115 ASP A C 1
ATOM 875 O O . ASP A 1 115 ? -10.234 5.019 4.285 1.00 92.75 115 ASP A O 1
ATOM 879 N N . GLN A 1 116 ? -10.694 7.110 4.950 1.00 93.56 116 GLN A N 1
ATOM 880 C CA . GLN A 1 116 ? -9.322 7.608 4.793 1.00 93.56 116 GLN A CA 1
ATOM 881 C C . GLN A 1 116 ? -8.310 6.834 5.653 1.00 93.56 116 GLN A C 1
ATOM 883 O O . GLN A 1 116 ? -7.192 6.560 5.211 1.00 93.56 116 GLN A O 1
ATOM 888 N N . LEU A 1 117 ? -8.679 6.474 6.887 1.00 93.19 117 LEU A N 1
ATOM 889 C CA . LEU A 1 117 ? -7.812 5.696 7.774 1.00 93.19 117 LEU A CA 1
ATOM 890 C C . LEU A 1 117 ? -7.637 4.254 7.285 1.00 93.19 117 LEU A C 1
ATOM 892 O O . LEU A 1 117 ? -6.533 3.715 7.381 1.00 93.19 117 LEU A O 1
ATOM 896 N N . LEU A 1 118 ? -8.698 3.628 6.774 1.00 91.31 118 LEU A N 1
ATOM 897 C CA . LEU A 1 118 ? -8.640 2.274 6.221 1.00 91.31 118 LEU A CA 1
ATOM 898 C C . LEU A 1 118 ? -7.786 2.225 4.957 1.00 91.31 118 LEU A C 1
ATOM 900 O O . LEU A 1 118 ? -6.912 1.363 4.866 1.00 91.31 118 LEU A O 1
ATOM 904 N N . GLU A 1 119 ? -7.970 3.187 4.051 1.00 87.62 119 GLU A N 1
ATOM 905 C CA . GLU A 1 119 ? -7.159 3.326 2.840 1.00 87.62 119 GLU A CA 1
ATOM 906 C C . GLU A 1 119 ? -5.674 3.458 3.198 1.00 87.62 119 GLU A C 1
ATOM 908 O O . GLU A 1 119 ? -4.835 2.681 2.746 1.00 87.62 119 GLU A O 1
ATOM 913 N N . ALA A 1 120 ? -5.336 4.360 4.127 1.00 88.31 120 ALA A N 1
ATOM 914 C CA . ALA A 1 120 ? -3.960 4.519 4.591 1.00 88.31 120 ALA A CA 1
ATOM 915 C C . ALA A 1 120 ? -3.402 3.246 5.256 1.00 88.31 120 ALA A C 1
ATOM 917 O O . ALA A 1 120 ? -2.221 2.925 5.103 1.00 88.31 120 ALA A O 1
ATOM 918 N N . THR A 1 121 ? -4.240 2.508 5.991 1.00 86.69 121 THR A N 1
ATOM 919 C CA . THR A 1 121 ? -3.842 1.268 6.676 1.00 86.69 121 THR A CA 1
ATOM 920 C C . THR A 1 121 ? -3.490 0.159 5.687 1.00 86.69 121 THR A C 1
ATOM 922 O O . THR A 1 121 ? -2.596 -0.639 5.972 1.00 86.69 121 THR A O 1
ATOM 925 N N . TRP A 1 122 ? -4.127 0.126 4.514 1.00 81.44 122 TRP A N 1
ATOM 926 C CA . TRP A 1 122 ? -3.842 -0.864 3.474 1.00 81.44 122 TRP A CA 1
ATOM 927 C C . TRP A 1 122 ? -2.398 -0.790 2.951 1.00 81.44 122 TRP A C 1
ATOM 929 O O . TRP A 1 122 ? -1.820 -1.799 2.553 1.00 81.44 122 TRP A O 1
ATOM 939 N N . HIS A 1 123 ? -1.768 0.383 3.042 1.00 80.06 123 HIS A N 1
ATOM 940 C CA . HIS A 1 123 ? -0.374 0.598 2.645 1.00 80.06 123 HIS A CA 1
ATOM 941 C C . HIS A 1 123 ? 0.649 0.295 3.752 1.00 80.06 123 HIS A C 1
ATOM 943 O O . HIS A 1 123 ? 1.855 0.455 3.542 1.00 80.06 123 HIS A O 1
ATOM 949 N N . ALA A 1 124 ? 0.207 -0.120 4.944 1.00 82.69 124 ALA A N 1
ATOM 950 C CA . ALA A 1 124 ? 1.114 -0.422 6.042 1.00 82.69 124 ALA A CA 1
ATOM 951 C C . ALA A 1 124 ? 1.932 -1.701 5.756 1.00 82.69 124 ALA A C 1
ATOM 953 O O . ALA A 1 124 ? 1.374 -2.723 5.346 1.00 82.69 124 ALA A O 1
ATOM 954 N N . PRO A 1 125 ? 3.253 -1.698 6.015 1.00 76.19 125 PRO A N 1
ATOM 955 C CA . PRO A 1 125 ? 4.077 -2.880 5.802 1.00 76.19 125 PRO A CA 1
ATOM 956 C C . PRO A 1 125 ? 3.675 -4.009 6.762 1.00 76.19 125 PRO A C 1
ATOM 958 O O . PRO A 1 125 ? 3.405 -3.780 7.942 1.00 76.19 125 PRO A O 1
ATOM 961 N N . THR A 1 126 ? 3.704 -5.250 6.275 1.00 78.50 126 THR A N 1
ATOM 962 C CA . THR A 1 126 ? 3.551 -6.460 7.103 1.00 78.50 126 THR A CA 1
ATOM 963 C C . THR A 1 126 ? 4.863 -7.239 7.138 1.00 78.50 126 THR A C 1
ATOM 965 O O . THR A 1 126 ? 5.660 -7.145 6.207 1.00 78.50 126 THR A O 1
ATOM 968 N N . GLY A 1 127 ? 5.100 -8.023 8.197 1.00 73.88 127 GLY A N 1
ATOM 969 C CA . GLY A 1 127 ? 6.405 -8.659 8.450 1.00 73.88 127 GLY A CA 1
ATOM 970 C C . GLY A 1 127 ? 6.955 -9.534 7.312 1.00 73.88 127 GLY A C 1
ATOM 971 O O . GLY A 1 127 ? 8.167 -9.649 7.174 1.00 73.88 127 GLY A O 1
ATOM 972 N N . HIS A 1 128 ? 6.084 -10.099 6.471 1.00 73.94 128 HIS A N 1
ATOM 973 C CA . HIS A 1 128 ? 6.460 -10.907 5.300 1.00 73.94 128 HIS A CA 1
ATOM 974 C C . HIS A 1 128 ? 5.728 -10.489 4.013 1.00 73.94 128 HIS A C 1
ATOM 976 O O . HIS A 1 128 ? 5.716 -11.231 3.039 1.00 73.94 128 HIS A O 1
ATOM 982 N N . ASN A 1 129 ? 5.085 -9.317 4.016 1.00 67.94 129 ASN A N 1
ATOM 983 C CA . ASN A 1 129 ? 4.289 -8.794 2.900 1.00 67.94 129 ASN A CA 1
ATOM 984 C C . ASN A 1 129 ? 3.212 -9.751 2.340 1.00 67.94 129 ASN A C 1
ATOM 986 O O . ASN A 1 129 ? 2.830 -9.638 1.182 1.00 67.94 129 ASN A O 1
ATOM 990 N N . PHE A 1 130 ? 2.686 -10.673 3.157 1.00 69.81 130 PHE A N 1
ATOM 991 C CA . PHE A 1 130 ? 1.592 -11.565 2.742 1.00 69.81 130 PHE A CA 1
ATOM 992 C C . PHE A 1 130 ? 0.245 -10.840 2.598 1.00 69.81 130 PHE A C 1
ATOM 994 O O . PHE A 1 130 ? -0.664 -11.384 1.980 1.00 69.81 130 PHE A O 1
ATOM 1001 N N . GLN A 1 131 ? 0.103 -9.637 3.175 1.00 66.62 131 GLN A N 1
ATOM 1002 C CA . GLN A 1 131 ? -1.097 -8.784 3.086 1.00 66.62 131 GLN A CA 1
ATOM 1003 C C . GLN A 1 131 ? -2.425 -9.496 3.436 1.00 66.62 131 GLN A C 1
ATOM 1005 O O . GLN A 1 131 ? -3.494 -9.099 2.989 1.00 66.62 131 GLN A O 1
ATOM 1010 N N . GLN A 1 132 ? -2.389 -10.532 4.282 1.00 70.06 132 GLN A N 1
ATOM 1011 C CA . GLN A 1 132 ? -3.566 -11.318 4.693 1.00 70.06 132 GLN A CA 1
ATOM 1012 C C . GLN A 1 132 ? -4.349 -10.693 5.865 1.00 70.06 132 GLN A C 1
ATOM 1014 O O . GLN A 1 132 ? -5.028 -11.397 6.611 1.00 70.06 132 GLN A O 1
ATOM 1019 N N . ASN A 1 133 ? -4.244 -9.379 6.073 1.00 75.19 133 ASN A N 1
ATOM 1020 C CA . ASN A 1 133 ? -4.937 -8.724 7.179 1.00 75.19 133 ASN A CA 1
ATOM 1021 C C . ASN A 1 133 ? -6.402 -8.478 6.811 1.00 75.19 133 ASN A C 1
ATOM 1023 O O . ASN A 1 133 ? -6.697 -7.732 5.881 1.00 75.19 133 ASN A O 1
ATOM 1027 N N . LEU A 1 134 ? -7.316 -9.067 7.581 1.00 83.25 134 LEU A N 1
ATOM 1028 C CA . LEU A 1 134 ? -8.740 -8.751 7.527 1.00 83.25 134 LEU A CA 1
ATOM 1029 C C . LEU A 1 134 ? -9.074 -7.737 8.623 1.00 83.25 134 LEU A C 1
ATOM 1031 O O . LEU A 1 134 ? -8.834 -7.989 9.804 1.00 83.25 134 LEU A O 1
ATOM 1035 N N . LEU A 1 135 ? -9.662 -6.607 8.235 1.00 84.88 135 LEU A N 1
ATOM 1036 C CA . LEU A 1 135 ? -10.163 -5.596 9.162 1.00 84.88 135 LEU A CA 1
ATOM 1037 C C . LEU A 1 135 ? -11.689 -5.677 9.227 1.00 84.88 135 LEU A C 1
ATOM 1039 O O . LEU A 1 135 ? -12.366 -5.664 8.204 1.00 84.88 135 LEU A O 1
ATOM 1043 N N . THR A 1 136 ? -12.235 -5.749 10.441 1.00 88.81 136 THR A N 1
ATOM 1044 C CA . THR A 1 136 ? -13.672 -5.580 10.696 1.00 88.81 136 THR A CA 1
ATOM 1045 C C . THR A 1 136 ? -13.870 -4.265 11.426 1.00 88.81 136 THR A C 1
ATOM 1047 O O . THR A 1 136 ? -13.310 -4.066 12.503 1.00 88.81 136 THR A O 1
ATOM 1050 N N . VAL A 1 137 ? -14.664 -3.373 10.841 1.00 90.88 137 VAL A N 1
ATOM 1051 C CA . VAL A 1 137 ? -14.953 -2.061 11.420 1.00 90.88 137 VAL A CA 1
ATOM 1052 C C . VAL A 1 137 ? -16.320 -2.092 12.082 1.00 90.88 137 VAL A C 1
ATOM 1054 O O . VAL A 1 137 ? -17.307 -2.497 11.472 1.00 90.88 137 VAL A O 1
ATOM 1057 N N . VAL A 1 138 ? -16.356 -1.666 13.343 1.00 91.06 138 VAL A N 1
ATOM 1058 C CA . VAL A 1 138 ? -17.583 -1.446 14.109 1.00 91.06 138 VAL A CA 1
ATOM 1059 C C . VAL A 1 138 ? -17.646 0.040 14.432 1.00 91.06 138 VAL A C 1
ATOM 1061 O O . VAL A 1 138 ? -16.949 0.525 15.318 1.00 91.06 138 VAL A O 1
ATOM 1064 N N . ASP A 1 139 ? -18.473 0.757 13.688 1.00 90.19 139 ASP A N 1
ATOM 1065 C CA . ASP A 1 139 ? -18.700 2.205 13.772 1.00 90.19 139 ASP A CA 1
ATOM 1066 C C . ASP A 1 139 ? -19.953 2.564 14.595 1.00 90.19 139 ASP A C 1
ATOM 1068 O O . ASP A 1 139 ? -20.312 3.728 14.752 1.00 90.19 139 ASP A O 1
ATOM 1072 N N . ASN A 1 140 ? -20.614 1.561 15.174 1.00 90.25 140 ASN A N 1
ATOM 1073 C CA . ASN A 1 140 ? -21.807 1.721 15.992 1.00 90.25 140 ASN A CA 1
ATOM 1074 C C . ASN A 1 140 ? -21.467 1.705 17.493 1.00 90.25 140 ASN A C 1
ATOM 1076 O O . ASN A 1 140 ? -21.062 0.676 18.040 1.00 90.25 140 ASN A O 1
ATOM 1080 N N . LYS A 1 141 ? -21.697 2.833 18.180 1.00 89.56 141 LYS A N 1
ATOM 1081 C CA . LYS A 1 141 ? -21.383 2.995 19.612 1.00 89.56 141 LYS A CA 1
ATOM 1082 C C . LYS A 1 141 ? -22.054 1.944 20.502 1.00 89.56 141 LYS A C 1
ATOM 1084 O O . LYS A 1 141 ? -21.390 1.379 21.364 1.00 89.56 141 LYS A O 1
ATOM 1089 N N . GLU A 1 142 ? -23.329 1.637 20.267 1.00 92.50 142 GLU A N 1
ATOM 1090 C CA . GLU A 1 142 ? -24.067 0.640 21.055 1.00 92.50 142 GLU A CA 1
ATOM 1091 C C . GLU A 1 142 ? -23.419 -0.751 20.954 1.00 92.50 142 GLU A C 1
ATOM 1093 O O . GLU A 1 142 ? -23.290 -1.468 21.944 1.00 92.50 142 GLU A O 1
ATOM 1098 N N . THR A 1 143 ? -22.956 -1.124 19.762 1.00 94.06 143 THR A N 1
ATOM 1099 C CA . THR A 1 143 ? -22.254 -2.390 19.527 1.00 94.06 143 THR A CA 1
ATOM 1100 C C . THR A 1 143 ? -20.896 -2.398 20.224 1.00 94.06 143 THR A C 1
ATOM 1102 O O . THR A 1 143 ? -20.553 -3.381 20.880 1.00 94.06 143 THR A O 1
ATOM 1105 N N . VAL A 1 144 ? -20.143 -1.295 20.156 1.00 92.06 144 VAL A N 1
ATOM 1106 C CA . VAL A 1 144 ? -18.871 -1.149 20.881 1.00 92.06 144 VAL A CA 1
ATOM 1107 C C . VAL A 1 144 ? -19.083 -1.234 22.397 1.00 92.06 144 VAL A C 1
ATOM 1109 O O . VAL A 1 144 ? -18.307 -1.900 23.081 1.00 92.06 144 VAL A O 1
ATOM 1112 N N . ASP A 1 145 ? -20.127 -0.595 22.931 1.00 92.25 145 ASP A N 1
ATOM 1113 C CA . ASP A 1 145 ? -20.484 -0.644 24.353 1.00 92.25 145 ASP A CA 1
ATOM 1114 C C . ASP A 1 145 ? -20.832 -2.076 24.791 1.00 92.25 145 ASP A C 1
ATOM 1116 O O . ASP A 1 145 ? -20.336 -2.536 25.819 1.00 92.25 145 ASP A O 1
ATOM 1120 N N . LYS A 1 146 ? -21.608 -2.816 23.987 1.00 96.06 146 LYS A N 1
ATOM 1121 C CA . LYS A 1 146 ? -21.920 -4.233 24.246 1.00 96.06 146 LYS A CA 1
ATOM 1122 C C . LYS A 1 146 ? -20.658 -5.091 24.303 1.00 96.06 146 LYS A C 1
ATOM 1124 O O . LYS A 1 146 ? -20.441 -5.784 25.292 1.00 96.06 146 LYS A O 1
ATOM 1129 N N . VAL A 1 147 ? -19.798 -5.005 23.282 1.00 94.56 147 VAL A N 1
ATOM 1130 C CA . VAL A 1 147 ? -18.534 -5.764 23.230 1.00 94.56 147 VAL A CA 1
ATOM 1131 C C . VAL A 1 147 ? -17.648 -5.431 24.430 1.00 94.56 147 VAL A C 1
ATOM 1133 O O . VAL A 1 147 ? -17.077 -6.326 25.048 1.00 94.56 147 VAL A O 1
ATOM 1136 N N . ARG A 1 148 ? -17.560 -4.148 24.794 1.00 92.75 148 ARG A N 1
ATOM 1137 C CA . ARG A 1 148 ? -16.790 -3.691 25.952 1.00 92.75 148 ARG A CA 1
ATOM 1138 C C . ARG A 1 148 ? -17.300 -4.317 27.249 1.00 92.75 148 ARG A C 1
ATOM 1140 O O . ARG A 1 148 ? -16.495 -4.873 27.992 1.00 92.75 148 ARG A O 1
ATOM 1147 N N . THR A 1 149 ? -18.602 -4.230 27.515 1.00 96.44 149 THR A N 1
ATOM 1148 C CA . THR A 1 149 ? -19.214 -4.779 28.733 1.00 96.44 149 THR A CA 1
ATOM 1149 C C . THR A 1 149 ? -18.971 -6.282 28.851 1.00 96.44 149 THR A C 1
ATOM 1151 O O . THR A 1 149 ? -18.507 -6.738 29.893 1.00 96.44 149 THR A O 1
ATOM 1154 N N . GLU A 1 150 ? -19.191 -7.033 27.771 1.00 97.25 150 GLU A N 1
ATOM 1155 C CA . GLU A 1 150 ? -18.963 -8.484 27.728 1.00 97.25 150 GLU A CA 1
ATOM 1156 C C . GLU A 1 150 ? -17.498 -8.854 28.011 1.00 97.25 150 GLU A C 1
ATOM 1158 O O . GLU A 1 150 ? -17.214 -9.784 28.768 1.00 97.25 150 GLU A O 1
ATOM 1163 N N . ILE A 1 151 ? -16.544 -8.114 27.434 1.00 96.06 151 ILE A N 1
ATOM 1164 C CA . ILE A 1 151 ? -15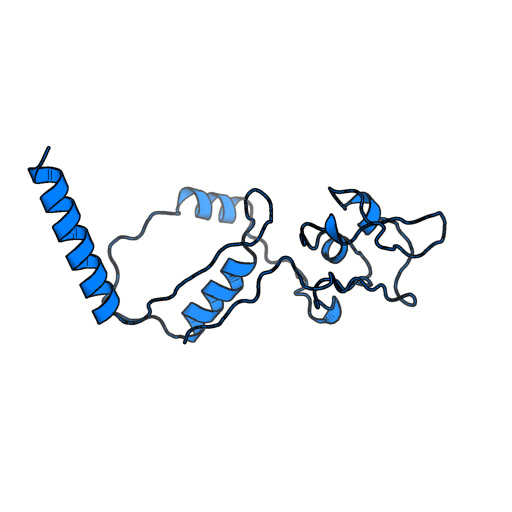.113 -8.339 27.677 1.00 96.06 151 ILE A CA 1
ATOM 1165 C C . ILE A 1 151 ? -14.770 -8.095 29.150 1.00 96.06 151 ILE A C 1
ATOM 1167 O O . ILE A 1 151 ? -14.094 -8.928 29.753 1.00 96.06 151 ILE A O 1
ATOM 1171 N N . TYR A 1 152 ? -15.231 -6.989 29.744 1.00 96.25 152 TYR A N 1
ATOM 1172 C CA . TYR A 1 152 ? -14.925 -6.684 31.145 1.00 96.25 152 TYR A CA 1
ATOM 1173 C C . TYR A 1 152 ? -15.518 -7.709 32.109 1.00 96.25 152 TYR A C 1
ATOM 1175 O O . TYR A 1 152 ? -14.801 -8.170 32.992 1.00 96.25 152 TYR A O 1
ATOM 1183 N N . GLN A 1 153 ? -16.764 -8.138 31.894 1.00 97.19 153 GLN A N 1
ATOM 1184 C CA . GLN A 1 153 ? -17.389 -9.184 32.709 1.00 97.19 153 GLN A CA 1
ATOM 1185 C C . GLN A 1 153 ? -16.585 -10.491 32.679 1.00 97.19 153 GLN A C 1
ATOM 1187 O O . GLN A 1 153 ? -16.350 -11.107 33.717 1.00 97.19 153 GLN A O 1
ATOM 1192 N N . LYS A 1 154 ? -16.100 -10.900 31.500 1.00 96.81 154 LYS A N 1
ATOM 1193 C CA . LYS A 1 154 ? -15.271 -12.108 31.366 1.00 96.81 154 LYS A CA 1
ATOM 1194 C C . LYS A 1 154 ? -13.897 -11.963 32.007 1.00 96.81 154 LYS A C 1
ATOM 1196 O O . LYS A 1 154 ? -13.392 -12.930 32.570 1.00 96.81 154 LYS A O 1
ATOM 1201 N N . ILE A 1 155 ? -13.289 -10.780 31.925 1.00 96.94 155 ILE A N 1
ATOM 1202 C CA . ILE A 1 155 ? -12.024 -10.499 32.613 1.00 96.94 155 ILE A CA 1
ATOM 1203 C C . ILE A 1 155 ? -12.223 -10.596 34.129 1.00 96.94 155 ILE A C 1
ATOM 1205 O O . ILE A 1 155 ? -11.428 -11.253 34.793 1.00 96.94 155 ILE A O 1
ATOM 1209 N N . GLU A 1 156 ? -13.281 -9.994 34.674 1.00 97.12 156 GLU A N 1
ATOM 1210 C CA . GLU A 1 156 ? -13.602 -10.062 36.106 1.00 97.12 156 GLU A CA 1
ATOM 1211 C C . GLU A 1 156 ? -13.820 -11.504 36.574 1.00 97.12 156 GLU A C 1
ATOM 1213 O O . GLU A 1 156 ? -13.254 -11.908 37.589 1.00 97.12 156 GLU A O 1
ATOM 1218 N N . GLN A 1 157 ? -14.565 -12.302 35.804 1.00 96.56 157 GLN A N 1
ATOM 1219 C CA . GLN A 1 157 ? -14.761 -13.719 36.097 1.00 96.56 157 GLN A CA 1
ATOM 1220 C C . GLN A 1 157 ? -13.429 -14.489 36.105 1.00 96.56 157 GLN A C 1
ATOM 1222 O O . GLN A 1 157 ? -13.132 -15.189 37.069 1.00 96.56 157 GLN A O 1
ATOM 1227 N N . ALA A 1 158 ? -12.598 -14.326 35.070 1.00 96.56 158 ALA A N 1
ATOM 1228 C CA . ALA A 1 158 ? -11.310 -15.016 34.970 1.00 96.56 158 ALA A CA 1
ATOM 1229 C C . ALA A 1 158 ? -10.328 -14.625 36.090 1.00 96.56 158 ALA A C 1
ATOM 1231 O O . ALA A 1 158 ? -9.482 -15.428 36.484 1.00 96.56 158 ALA A O 1
ATOM 1232 N N . LEU A 1 159 ? -10.425 -13.396 36.604 1.00 96.25 159 LEU A N 1
ATOM 1233 C CA . LEU A 1 159 ? -9.638 -12.940 37.750 1.00 96.25 159 LEU A CA 1
ATOM 1234 C C . LEU A 1 159 ? -10.150 -13.499 39.081 1.00 96.25 159 LEU A C 1
ATOM 1236 O O . LEU A 1 159 ? -9.348 -13.669 39.988 1.00 96.25 159 LEU A O 1
ATOM 1240 N N . ALA A 1 160 ? -11.450 -13.770 39.211 1.00 94.81 160 ALA A N 1
ATOM 1241 C CA . ALA A 1 160 ? -12.034 -14.346 40.424 1.00 94.81 160 ALA A CA 1
ATOM 1242 C C . ALA A 1 160 ? -11.799 -15.864 40.555 1.00 94.81 160 ALA A C 1
ATOM 1244 O O . ALA A 1 160 ? -11.919 -16.412 41.650 1.00 94.81 160 ALA A O 1
ATOM 1245 N N . GLU A 1 161 ? -11.497 -16.544 39.445 1.00 91.69 161 GLU A N 1
ATOM 1246 C CA . GLU A 1 161 ? -11.212 -17.985 39.383 1.00 91.69 161 GLU A CA 1
ATOM 1247 C C . GLU A 1 161 ? -9.722 -18.334 39.617 1.00 91.69 161 GLU A C 1
ATOM 1249 O O . GLU A 1 161 ? -9.391 -19.517 39.722 1.00 91.69 161 GLU A O 1
ATOM 1254 N N . ASN A 1 162 ? -8.838 -17.330 39.720 1.00 64.50 162 ASN A N 1
ATOM 1255 C CA . ASN A 1 162 ? -7.405 -17.464 40.038 1.00 64.50 162 ASN A CA 1
ATOM 1256 C C . ASN A 1 162 ? -7.070 -16.891 41.422 1.00 64.50 162 ASN A C 1
ATOM 1258 O O . ASN A 1 162 ? -6.037 -17.322 41.985 1.00 64.50 162 ASN A O 1
#

Solvent-accessible surface area (backbone atoms only — not comparable to full-atom values): 10595 Å² total; per-residue (Å²): 133,89,76,85,77,74,74,79,90,74,67,78,60,56,73,46,69,43,76,89,57,47,81,61,78,53,51,34,33,72,59,33,90,74,59,36,38,46,62,59,89,95,35,72,74,42,74,75,45,73,88,70,58,64,78,71,54,50,40,43,73,58,35,92,68,49,26,38,28,44,70,82,45,51,49,87,79,50,86,75,85,82,75,84,74,72,51,74,67,57,47,52,48,51,66,75,63,66,69,89,81,88,79,77,74,101,68,82,79,59,67,68,59,53,53,54,51,53,58,59,53,72,71,55,88,52,101,79,42,73,78,80,77,83,84,85,86,82,90,48,66,71,60,53,51,50,54,49,53,54,51,51,54,52,50,53,50,60,59,72,77,107

pLDDT: mean 87.99, std 14.2, range [24.88, 97.81]

Sequence (162 aa):
MSVEVPPISQAAVQFSVDQETCVKCGMCAKDCPFGIIAQEEDSFPTLSDENMCIRCQHCFTVCPTGSLSVLGNDPKEATTLKGNLPTQEQLITLIKGRRSVRQYRDESLPQETIDQLLEATWHAPTGHNFQQNLLTVVDNKETVDKVRTEIYQKIEQALAEN

Foldseek 3Di:
DDDPDPPPQPDFFPKDFAPVQQPQPCQLQVQQPQNQWDGDVPGDIDGNDRNSDLSQCSSQVRRPRNGIDTPNDRSVPDDDCPDPDDDPVRVVCCVVVDDDDPDDDPDFDDPVVVVVVVVVVQPDDDPSSNSPDDDDDDRDPVVVVVVVVVVVVVVVVVVVVD

Radius of gyration: 22.33 Å; Cα contacts (8 Å, |Δi|>4): 120; chains: 1; bounding box: 44×35×66 Å